Protein AF-A0A5J4WCK2-F1 (afdb_monomer_lite)

Secondary structure (DSSP, 8-state):
-HHHHHSPPPPPPTTS-HHHHHHHHHHT-SSTTTSPPHHHHHTSHHHHHHHTT-

Foldseek 3Di:
DCCLQPPQDPQDDPPDDPLVSVLVSLCSDNPPVSRDDPVRSCPPPVNVV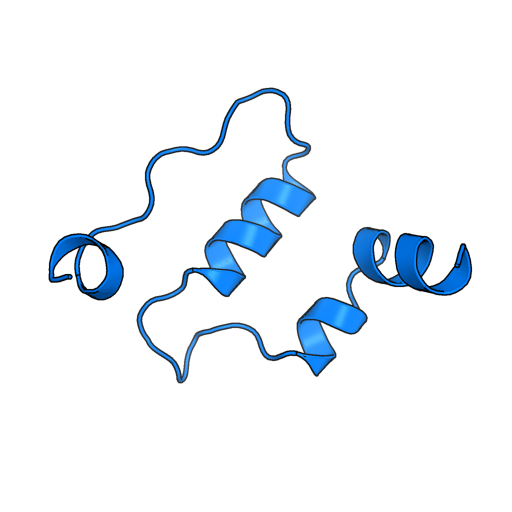VVVVD

Sequence (54 aa):
IRRVVTEQPPQLPNNYPENMKNLIKRMLEKDPIRRITAEAILAVPEVAANILRN

Structure (mmCIF, N/CA/C/O backbone):
data_AF-A0A5J4WCK2-F1
#
_entry.id   AF-A0A5J4WCK2-F1
#
loop_
_atom_site.group_PDB
_atom_site.id
_atom_site.type_symbol
_atom_site.label_atom_id
_atom_site.label_alt_id
_atom_site.label_comp_id
_atom_site.label_asym_id
_atom_site.label_entity_id
_atom_site.label_seq_id
_atom_site.pdbx_PDB_ins_code
_atom_site.Cartn_x
_atom_site.Cartn_y
_atom_site.Cartn_z
_atom_site.occupancy
_atom_site.B_iso_or_equiv
_atom_site.auth_seq_id
_atom_site.auth_comp_id
_atom_site.auth_asym_id
_atom_site.auth_atom_id
_atom_site.pdbx_PDB_model_num
ATOM 1 N N . ILE A 1 1 ? 11.446 6.922 -16.685 1.00 63.44 1 ILE A N 1
ATOM 2 C CA . ILE A 1 1 ? 10.562 5.737 -16.516 1.00 63.44 1 ILE A CA 1
ATOM 3 C C . ILE A 1 1 ? 11.321 4.523 -15.967 1.00 63.44 1 ILE A C 1
ATOM 5 O O . ILE A 1 1 ? 10.835 3.970 -14.992 1.00 63.44 1 ILE A O 1
ATOM 9 N N . ARG A 1 2 ? 12.515 4.157 -16.486 1.00 76.19 2 ARG A N 1
ATOM 10 C CA . ARG A 1 2 ? 13.327 3.015 -15.982 1.00 76.19 2 ARG A CA 1
ATOM 11 C C . ARG A 1 2 ? 13.388 2.921 -14.453 1.00 76.19 2 ARG A C 1
ATOM 13 O O . ARG A 1 2 ? 12.921 1.934 -13.908 1.00 76.19 2 ARG A O 1
ATOM 20 N N . ARG A 1 3 ? 13.808 3.997 -13.780 1.00 79.06 3 ARG A N 1
ATOM 21 C CA . ARG A 1 3 ? 13.885 4.095 -12.313 1.00 79.06 3 ARG A CA 1
ATOM 22 C C . ARG A 1 3 ? 12.650 3.581 -11.565 1.00 79.06 3 ARG A C 1
ATOM 24 O O . ARG A 1 3 ? 12.780 2.834 -10.609 1.00 79.06 3 ARG A O 1
ATOM 31 N N . VAL A 1 4 ? 11.444 3.932 -12.012 1.00 79.81 4 VAL A N 1
ATOM 32 C CA . VAL A 1 4 ? 10.194 3.525 -11.339 1.00 79.81 4 VAL A CA 1
ATOM 33 C C . VAL A 1 4 ? 9.951 2.019 -11.460 1.00 79.81 4 VAL A C 1
ATOM 35 O O . VAL A 1 4 ? 9.375 1.412 -10.559 1.00 79.81 4 VAL A O 1
ATOM 38 N N . VAL A 1 5 ? 10.394 1.422 -12.563 1.00 82.38 5 VAL A N 1
ATOM 39 C CA . VAL A 1 5 ? 10.153 0.016 -12.895 1.00 82.38 5 VAL A CA 1
ATOM 40 C C . VAL A 1 5 ? 11.254 -0.885 -12.335 1.00 82.38 5 VAL A C 1
ATOM 42 O O . VAL A 1 5 ? 10.963 -1.997 -11.913 1.00 82.38 5 VAL A O 1
ATOM 45 N N . THR A 1 6 ? 12.502 -0.413 -12.303 1.00 82.31 6 THR A N 1
ATOM 46 C CA . THR A 1 6 ? 13.673 -1.265 -12.045 1.00 82.31 6 THR A CA 1
ATOM 47 C C . THR A 1 6 ? 14.375 -0.991 -10.725 1.00 82.31 6 THR A C 1
ATOM 49 O O . THR A 1 6 ? 15.000 -1.893 -10.180 1.00 82.31 6 THR A O 1
ATOM 52 N N . GLU A 1 7 ? 14.330 0.240 -10.215 1.00 87.12 7 GLU A N 1
ATOM 53 C CA . GLU A 1 7 ? 15.065 0.589 -9.000 1.00 87.12 7 GLU A CA 1
ATOM 54 C C . GLU A 1 7 ? 14.205 0.353 -7.759 1.00 87.12 7 GLU A C 1
ATOM 56 O O . GLU A 1 7 ? 12.985 0.566 -7.757 1.00 87.12 7 GLU A O 1
ATOM 61 N N . GLN A 1 8 ? 14.866 -0.074 -6.683 1.00 83.88 8 GLN A N 1
ATOM 62 C CA . GLN A 1 8 ? 14.238 -0.149 -5.372 1.00 83.88 8 GLN A CA 1
ATOM 63 C C . GLN A 1 8 ? 13.795 1.253 -4.929 1.00 83.88 8 GLN A C 1
ATOM 65 O O . GLN A 1 8 ? 14.486 2.239 -5.215 1.00 83.88 8 GLN A O 1
ATOM 70 N N . PRO A 1 9 ? 12.641 1.375 -4.251 1.00 84.06 9 PRO A N 1
ATOM 71 C CA . PRO A 1 9 ? 12.200 2.663 -3.751 1.00 84.06 9 PRO A CA 1
ATOM 72 C C . PRO A 1 9 ? 13.221 3.215 -2.742 1.00 84.06 9 PRO A C 1
ATOM 74 O O . PRO A 1 9 ? 13.842 2.443 -2.005 1.00 84.06 9 PRO A O 1
ATOM 77 N N . PRO A 1 10 ? 13.412 4.545 -2.696 1.00 86.06 10 PRO A N 1
ATOM 78 C CA . PRO A 1 10 ? 14.265 5.163 -1.690 1.00 86.06 10 PRO A CA 1
ATOM 79 C C . PRO A 1 10 ? 13.741 4.856 -0.282 1.00 86.06 10 PRO A C 1
ATOM 81 O O . PRO A 1 10 ? 12.564 4.531 -0.099 1.00 86.06 10 PRO A O 1
ATOM 84 N N . GLN A 1 11 ? 14.609 4.985 0.724 1.00 86.75 11 GLN A N 1
ATOM 85 C CA . GLN A 1 11 ? 14.172 4.843 2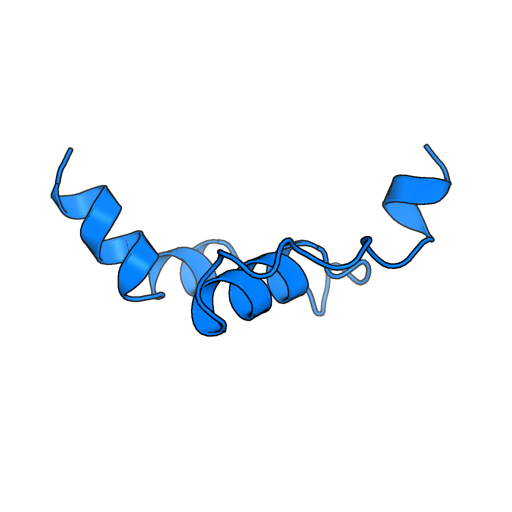.111 1.00 86.75 11 GLN A CA 1
ATOM 86 C C . GLN A 1 11 ? 13.049 5.834 2.429 1.00 86.75 11 GLN A C 1
ATOM 88 O O . GLN A 1 11 ? 13.104 7.009 2.062 1.00 86.75 11 GLN A O 1
ATOM 93 N N . LEU A 1 12 ? 12.030 5.333 3.124 1.00 88.00 12 LEU A N 1
ATOM 94 C CA . LEU A 1 12 ? 10.914 6.147 3.580 1.00 88.00 12 LEU A CA 1
ATOM 95 C C . LEU A 1 12 ? 11.337 6.990 4.793 1.00 88.00 12 LEU A C 1
ATOM 97 O O . LEU A 1 12 ? 12.103 6.499 5.625 1.00 88.00 12 LEU A O 1
ATOM 101 N N . PRO A 1 13 ? 10.818 8.222 4.934 1.00 92.62 13 PRO A N 1
ATOM 102 C CA . PRO A 1 13 ? 11.141 9.098 6.056 1.00 92.62 13 PRO A CA 1
ATOM 103 C C . PRO A 1 13 ? 10.903 8.455 7.428 1.00 92.62 13 PRO A C 1
ATOM 105 O O . PRO A 1 13 ? 9.936 7.719 7.633 1.00 92.62 13 PRO A O 1
ATOM 108 N N . ASN A 1 14 ? 11.772 8.759 8.396 1.00 90.06 14 ASN A N 1
ATOM 109 C CA . ASN A 1 14 ? 11.749 8.109 9.710 1.00 90.06 14 ASN A CA 1
ATOM 110 C C . ASN A 1 14 ? 10.495 8.412 10.540 1.00 90.06 14 ASN A C 1
ATOM 112 O O . ASN A 1 14 ? 10.135 7.593 11.379 1.00 90.06 14 ASN A O 1
ATOM 116 N N . ASN A 1 15 ? 9.815 9.525 10.266 1.00 92.62 15 ASN A N 1
ATOM 117 C CA . ASN A 1 15 ? 8.612 9.978 10.965 1.00 92.62 15 ASN A CA 1
ATOM 118 C C . ASN A 1 15 ? 7.355 9.134 10.685 1.00 92.62 15 ASN A C 1
ATOM 120 O O . ASN A 1 15 ? 6.345 9.333 11.356 1.00 92.62 15 ASN A O 1
ATOM 124 N N . TYR A 1 16 ? 7.390 8.206 9.724 1.00 88.75 16 TYR A N 1
ATOM 125 C CA . TYR A 1 16 ? 6.276 7.286 9.506 1.00 88.75 16 TYR A CA 1
ATOM 126 C C . TYR A 1 16 ? 6.362 6.055 10.423 1.00 88.75 16 TYR A C 1
ATOM 128 O O . TYR A 1 16 ? 7.446 5.479 10.571 1.00 88.75 16 TYR A O 1
ATOM 136 N N . PRO A 1 17 ? 5.229 5.600 10.985 1.00 92.06 17 PRO A N 1
ATOM 137 C CA . PRO A 1 17 ? 5.143 4.325 11.688 1.00 92.06 17 PRO A CA 1
ATOM 138 C C . PRO A 1 17 ? 5.634 3.142 10.836 1.00 92.06 17 PRO A C 1
ATOM 140 O O . PRO A 1 17 ? 5.442 3.109 9.617 1.00 92.06 17 PRO A O 1
ATOM 143 N N . GLU A 1 18 ? 6.272 2.157 11.472 1.00 91.44 18 GLU A N 1
ATOM 144 C CA . GLU A 1 18 ? 6.938 1.052 10.765 1.00 91.44 18 GLU A CA 1
ATOM 145 C C . GLU A 1 18 ? 5.959 0.161 9.983 1.00 91.44 18 GLU A C 1
ATOM 147 O O . GLU A 1 18 ? 6.232 -0.233 8.851 1.00 91.44 18 GLU A O 1
ATOM 152 N N . ASN A 1 19 ? 4.774 -0.093 10.536 1.00 91.56 19 ASN A N 1
ATOM 153 C CA . ASN A 1 19 ? 3.660 -0.762 9.852 1.00 91.56 19 ASN A CA 1
ATOM 154 C C . ASN A 1 19 ? 3.283 -0.069 8.527 1.00 91.56 19 ASN A C 1
ATOM 156 O O . ASN A 1 19 ? 3.122 -0.741 7.508 1.00 91.56 19 ASN A O 1
ATOM 160 N N . MET A 1 20 ? 3.212 1.265 8.507 1.00 93.19 20 MET A N 1
ATOM 161 C CA . MET A 1 20 ? 2.894 2.043 7.304 1.00 93.19 20 MET A CA 1
ATOM 162 C C . MET A 1 20 ? 4.041 2.0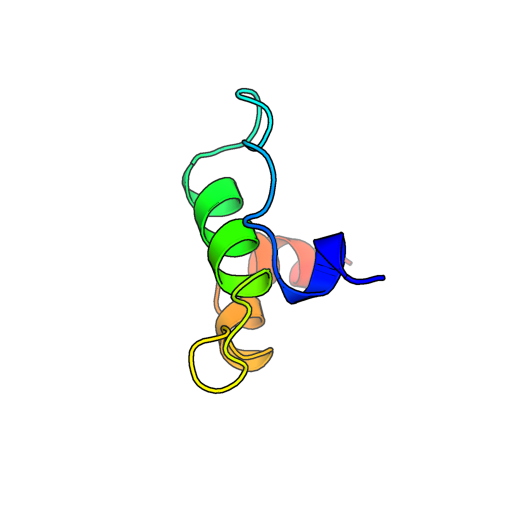42 6.301 1.00 93.19 20 MET A C 1
ATOM 164 O O . MET A 1 20 ? 3.809 1.873 5.103 1.00 93.19 20 MET A O 1
ATOM 168 N N . LYS A 1 21 ? 5.290 2.130 6.772 1.00 93.50 21 LYS A N 1
ATOM 169 C CA . LYS A 1 21 ? 6.461 1.947 5.902 1.00 93.50 21 LYS A CA 1
ATOM 170 C C . LYS A 1 21 ? 6.444 0.576 5.229 1.00 93.50 21 LYS A C 1
ATO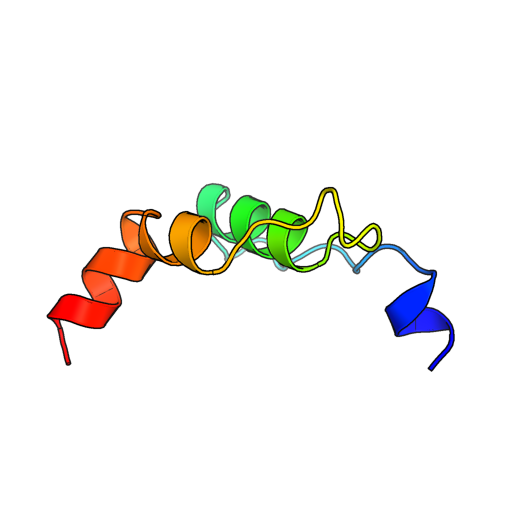M 172 O O . LYS A 1 21 ? 6.710 0.473 4.032 1.00 93.50 21 LYS A O 1
ATOM 177 N N . ASN A 1 22 ? 6.103 -0.470 5.976 1.00 93.12 22 ASN A N 1
ATOM 178 C CA . ASN A 1 22 ? 6.034 -1.835 5.462 1.00 93.12 22 ASN A CA 1
ATOM 179 C C . ASN A 1 22 ? 4.882 -2.031 4.474 1.00 93.12 22 ASN A C 1
ATOM 181 O O . ASN A 1 22 ? 5.082 -2.677 3.445 1.00 93.12 22 ASN A O 1
ATOM 185 N N . LEU A 1 23 ? 3.716 -1.426 4.719 1.00 95.31 23 LEU A N 1
ATOM 186 C CA . LEU A 1 23 ? 2.618 -1.406 3.751 1.00 95.31 23 LEU A CA 1
ATOM 187 C C . LEU A 1 23 ? 3.056 -0.762 2.427 1.00 95.31 23 LEU A C 1
ATOM 189 O O . LEU A 1 23 ? 2.924 -1.382 1.373 1.00 95.31 23 LEU A O 1
ATOM 193 N N . ILE A 1 24 ? 3.651 0.434 2.479 1.00 94.06 24 ILE A N 1
ATOM 194 C CA . ILE A 1 24 ? 4.111 1.153 1.282 1.00 94.06 24 ILE A CA 1
ATOM 195 C C . ILE A 1 24 ? 5.154 0.331 0.515 1.00 94.06 24 ILE A C 1
ATOM 197 O O . ILE A 1 24 ? 5.056 0.204 -0.704 1.00 94.06 24 ILE A O 1
ATOM 201 N N . LYS A 1 25 ? 6.122 -0.290 1.203 1.00 93.12 25 LYS A N 1
ATOM 202 C CA . LYS A 1 25 ? 7.105 -1.181 0.558 1.00 93.12 25 LYS A CA 1
ATOM 203 C C . LYS A 1 25 ? 6.422 -2.328 -0.198 1.00 93.12 25 LYS A C 1
ATOM 205 O O . LYS A 1 25 ? 6.782 -2.584 -1.342 1.00 93.12 25 LYS A O 1
ATOM 210 N N . ARG A 1 26 ? 5.401 -2.965 0.391 1.00 94.94 26 ARG A N 1
ATOM 211 C CA . ARG A 1 26 ? 4.620 -4.041 -0.257 1.00 94.94 26 ARG A CA 1
ATOM 212 C C . ARG A 1 26 ? 3.799 -3.552 -1.455 1.00 94.94 26 ARG A C 1
ATOM 214 O O . ARG A 1 26 ? 3.613 -4.305 -2.407 1.00 94.94 26 ARG A O 1
ATOM 221 N N . MET A 1 27 ? 3.323 -2.305 -1.431 1.00 95.31 27 MET A N 1
ATOM 222 C CA . MET A 1 27 ? 2.630 -1.673 -2.564 1.00 95.31 27 MET A CA 1
ATOM 223 C C . MET A 1 27 ? 3.582 -1.335 -3.720 1.00 95.31 27 MET A C 1
ATOM 225 O O . MET A 1 27 ? 3.180 -1.369 -4.881 1.00 95.31 27 MET A O 1
ATOM 229 N N . LEU A 1 28 ? 4.843 -1.022 -3.413 1.00 93.62 28 LEU A N 1
ATOM 230 C CA . LEU A 1 28 ? 5.872 -0.644 -4.388 1.00 93.62 28 LEU A CA 1
ATOM 231 C C . LEU A 1 28 ? 6.666 -1.833 -4.956 1.00 93.62 28 LEU A C 1
ATOM 233 O O . LEU A 1 28 ? 7.589 -1.605 -5.747 1.00 93.62 28 LEU A O 1
ATOM 237 N N . GLU A 1 29 ? 6.305 -3.066 -4.584 1.00 93.44 29 GLU A N 1
ATOM 238 C CA . GLU A 1 29 ? 6.883 -4.304 -5.115 1.00 93.44 29 GLU A CA 1
ATOM 239 C C . GLU A 1 29 ? 6.808 -4.319 -6.648 1.00 93.44 29 GLU A C 1
ATOM 241 O O . GLU A 1 29 ? 5.770 -4.023 -7.250 1.00 93.44 29 GLU A O 1
ATOM 246 N N . LYS A 1 30 ? 7.932 -4.611 -7.302 1.00 90.56 30 LYS A N 1
ATOM 247 C CA . LYS A 1 30 ? 8.052 -4.524 -8.761 1.00 90.56 30 LYS A CA 1
ATOM 248 C C . LYS A 1 30 ? 7.422 -5.723 -9.438 1.00 90.56 30 LYS A C 1
ATOM 250 O O . LYS A 1 30 ? 6.778 -5.533 -10.467 1.00 90.56 30 LYS A O 1
ATOM 255 N N . ASP A 1 31 ? 7.553 -6.903 -8.838 1.00 91.88 31 ASP A N 1
ATOM 256 C CA . ASP A 1 31 ? 6.886 -8.108 -9.315 1.00 91.88 31 ASP A CA 1
ATOM 257 C C . ASP A 1 31 ? 5.373 -8.015 -9.022 1.00 91.88 31 ASP A C 1
ATOM 259 O O . ASP A 1 31 ? 4.967 -8.067 -7.858 1.00 91.88 31 ASP A O 1
ATOM 263 N N . PR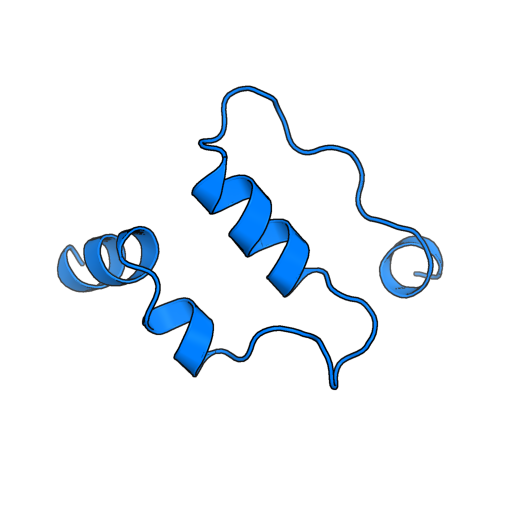O A 1 32 ? 4.508 -7.876 -10.045 1.00 91.56 32 PRO A N 1
ATOM 264 C CA . PRO A 1 32 ? 3.072 -7.732 -9.833 1.00 91.56 32 PRO A CA 1
ATOM 265 C C . PRO A 1 32 ? 2.443 -8.965 -9.174 1.00 91.56 32 PRO A C 1
ATOM 267 O O . PRO A 1 32 ? 1.420 -8.818 -8.515 1.00 91.56 32 PRO A O 1
ATOM 270 N N . ILE A 1 33 ? 3.053 -10.150 -9.302 1.00 95.88 33 ILE A N 1
ATOM 271 C CA . ILE A 1 33 ? 2.570 -11.384 -8.664 1.00 95.88 33 ILE A CA 1
ATOM 272 C C . ILE A 1 33 ? 2.817 -11.336 -7.148 1.00 95.88 33 ILE A C 1
ATOM 274 O O . ILE A 1 33 ? 2.049 -11.896 -6.370 1.00 95.88 33 ILE A O 1
ATOM 278 N N . ARG A 1 34 ? 3.881 -10.648 -6.715 1.00 95.12 34 ARG A N 1
ATOM 279 C CA . ARG A 1 34 ? 4.246 -10.484 -5.296 1.00 95.12 34 ARG A CA 1
ATOM 280 C C . ARG A 1 34 ? 3.674 -9.213 -4.671 1.00 95.12 34 ARG A C 1
ATOM 282 O O . ARG A 1 34 ? 3.675 -9.084 -3.445 1.00 95.12 34 ARG A O 1
ATOM 289 N N . ARG A 1 35 ? 3.216 -8.264 -5.492 1.00 95.88 35 ARG A N 1
ATOM 290 C CA . ARG A 1 35 ? 2.630 -7.005 -5.032 1.00 95.88 35 ARG A CA 1
ATOM 291 C C . ARG A 1 35 ? 1.337 -7.278 -4.275 1.00 95.88 35 ARG A C 1
ATOM 293 O O . ARG A 1 35 ? 0.501 -8.071 -4.695 1.00 95.88 35 ARG A O 1
ATOM 300 N N . ILE A 1 36 ? 1.178 -6.599 -3.142 1.00 97.75 36 ILE A N 1
ATOM 301 C CA . ILE A 1 36 ? -0.045 -6.687 -2.341 1.00 97.75 36 ILE A CA 1
ATOM 302 C C . ILE A 1 36 ? -1.275 -6.284 -3.175 1.00 97.75 36 ILE A C 1
ATOM 304 O O . ILE A 1 36 ? -1.211 -5.343 -3.969 1.00 97.75 36 ILE A O 1
ATOM 308 N N . THR A 1 37 ? -2.391 -6.991 -2.988 1.00 98.06 37 THR A N 1
ATOM 309 C CA . THR A 1 37 ? -3.652 -6.695 -3.681 1.00 98.06 37 THR A CA 1
ATOM 310 C C . THR A 1 37 ? -4.412 -5.555 -3.007 1.00 98.06 37 THR A C 1
ATOM 312 O O . THR A 1 37 ? -4.151 -5.215 -1.850 1.00 98.06 37 THR A O 1
ATOM 315 N N . ALA A 1 38 ? -5.386 -4.977 -3.712 1.00 96.69 38 ALA A N 1
ATOM 316 C CA . ALA A 1 38 ? -6.244 -3.934 -3.157 1.00 96.69 38 ALA A CA 1
ATOM 317 C C . ALA A 1 38 ? -7.038 -4.434 -1.939 1.00 96.69 38 ALA A C 1
ATOM 319 O O . ALA A 1 38 ? -7.097 -3.753 -0.920 1.00 96.69 38 ALA A O 1
ATOM 320 N N . GLU A 1 39 ? -7.566 -5.655 -1.997 1.00 97.25 39 GLU A N 1
ATOM 321 C CA . GLU A 1 39 ? -8.328 -6.280 -0.911 1.00 97.25 39 GLU A CA 1
ATOM 322 C C . GLU A 1 39 ? -7.464 -6.426 0.348 1.00 97.25 39 GLU A C 1
ATOM 324 O O . GLU A 1 39 ? -7.897 -6.105 1.453 1.00 97.25 39 GLU A O 1
ATOM 329 N N . ALA A 1 40 ? -6.205 -6.841 0.180 1.00 97.00 40 ALA A N 1
ATOM 330 C CA . ALA A 1 40 ? -5.262 -6.961 1.285 1.00 97.00 40 ALA A CA 1
ATOM 331 C C . ALA A 1 40 ? -4.830 -5.597 1.855 1.00 97.00 40 ALA A C 1
ATOM 333 O O . ALA A 1 40 ? -4.551 -5.515 3.049 1.00 97.00 40 ALA A O 1
ATOM 334 N N . ILE A 1 41 ? -4.794 -4.529 1.046 1.00 96.94 41 ILE A N 1
ATOM 335 C CA . ILE A 1 41 ? -4.576 -3.155 1.533 1.00 96.94 41 ILE A CA 1
ATOM 336 C C . ILE A 1 41 ? -5.768 -2.698 2.382 1.00 96.94 41 ILE A C 1
ATOM 338 O O . ILE A 1 41 ? -5.571 -2.142 3.460 1.00 96.94 41 ILE A O 1
ATOM 342 N N . LEU A 1 42 ? -6.997 -2.956 1.927 1.00 95.44 42 LEU A N 1
ATOM 343 C CA . LEU A 1 42 ? -8.222 -2.574 2.638 1.00 95.44 42 LEU A CA 1
ATOM 344 C C . LEU A 1 42 ? -8.377 -3.292 3.986 1.00 95.44 42 LEU A C 1
ATOM 346 O O . LEU A 1 42 ? -8.979 -2.742 4.903 1.00 95.44 42 LEU A O 1
ATOM 350 N N . ALA A 1 43 ? -7.802 -4.488 4.126 1.00 94.50 43 ALA A N 1
ATOM 351 C CA . ALA A 1 43 ? -7.786 -5.241 5.379 1.00 94.50 43 ALA A CA 1
ATOM 352 C C . ALA A 1 43 ? -6.777 -4.711 6.423 1.00 94.50 43 ALA A C 1
ATOM 354 O O . ALA A 1 43 ? -6.769 -5.186 7.559 1.00 94.50 43 ALA A O 1
ATOM 355 N N . VAL A 1 44 ? -5.912 -3.751 6.072 1.00 95.00 44 VAL A N 1
ATOM 356 C CA . VAL A 1 44 ? -4.960 -3.154 7.020 1.00 95.00 44 VAL A CA 1
ATOM 357 C C . VAL A 1 44 ? -5.711 -2.248 8.008 1.00 95.00 44 VAL A C 1
ATOM 359 O O . VAL A 1 44 ? -6.407 -1.335 7.556 1.00 95.00 44 VAL A O 1
ATOM 362 N N . PRO A 1 45 ? -5.562 -2.429 9.339 1.00 93.25 45 PRO A N 1
ATOM 363 C CA . PRO A 1 45 ? -6.345 -1.694 10.337 1.00 93.25 45 PRO A CA 1
ATOM 364 C C . PRO A 1 45 ? -6.292 -0.172 10.185 1.00 93.25 45 PRO A C 1
ATOM 366 O O . PRO A 1 45 ? -7.317 0.496 10.279 1.00 93.25 45 PRO A O 1
ATOM 369 N N . GLU A 1 46 ? -5.115 0.388 9.908 1.00 91.25 46 GLU A N 1
ATOM 370 C CA . GLU A 1 46 ? -4.919 1.832 9.756 1.00 91.25 46 GLU A CA 1
ATOM 371 C C . GLU A 1 46 ? -5.586 2.383 8.487 1.00 91.25 46 GLU A C 1
ATOM 373 O O . GLU A 1 46 ? -6.014 3.537 8.460 1.00 91.25 46 GLU A O 1
ATOM 378 N N . VAL A 1 47 ? -5.697 1.564 7.437 1.00 93.25 47 VAL A N 1
ATOM 379 C CA . VAL A 1 47 ? -6.396 1.926 6.198 1.00 93.25 47 VAL A CA 1
ATOM 380 C C . VAL A 1 47 ? -7.903 1.836 6.417 1.00 93.25 47 VAL A C 1
ATOM 382 O O . VAL A 1 47 ? -8.614 2.809 6.170 1.00 93.25 47 VAL A O 1
ATOM 385 N N . ALA A 1 48 ? -8.384 0.716 6.962 1.00 93.56 48 ALA A N 1
ATOM 386 C CA . ALA A 1 48 ? -9.795 0.503 7.275 1.00 93.56 48 ALA A CA 1
ATOM 387 C C . ALA A 1 48 ? -10.346 1.592 8.211 1.00 93.56 48 ALA A C 1
ATOM 389 O O . ALA A 1 48 ? -11.416 2.151 7.965 1.00 93.56 48 ALA A O 1
ATOM 390 N N . ALA A 1 49 ? -9.578 1.958 9.242 1.00 92.06 49 ALA A N 1
ATOM 391 C CA . ALA A 1 49 ? -9.948 3.008 10.184 1.00 92.06 49 ALA A CA 1
ATOM 392 C C . ALA A 1 49 ? -10.125 4.384 9.523 1.00 92.06 49 ALA A C 1
ATOM 394 O O . ALA A 1 49 ? -10.907 5.185 10.024 1.00 92.06 49 ALA A O 1
ATOM 395 N N . ASN A 1 50 ? -9.421 4.674 8.423 1.00 88.81 50 ASN A N 1
ATOM 396 C CA . ASN A 1 50 ? -9.565 5.937 7.693 1.00 88.81 50 ASN A CA 1
ATOM 397 C C . ASN A 1 50 ? -10.711 5.920 6.675 1.00 88.81 50 ASN A C 1
ATOM 399 O O . ASN A 1 50 ? -11.240 6.978 6.357 1.00 88.81 50 ASN A O 1
ATOM 403 N N . ILE A 1 51 ? -11.122 4.747 6.189 1.00 85.94 51 ILE A N 1
ATOM 404 C CA . ILE A 1 51 ? -12.277 4.622 5.288 1.00 85.94 51 ILE A CA 1
ATOM 405 C C . ILE A 1 51 ? -13.579 4.851 6.057 1.00 85.94 51 ILE A C 1
ATOM 407 O O . ILE A 1 51 ? -14.442 5.573 5.583 1.00 85.94 51 ILE A O 1
ATOM 411 N N . LEU A 1 52 ? -13.693 4.295 7.266 1.00 76.75 52 LEU A N 1
ATOM 412 C CA . LEU A 1 52 ? -14.892 4.407 8.109 1.00 76.75 52 LEU A CA 1
ATOM 413 C C . LEU A 1 52 ? -15.119 5.809 8.705 1.00 76.75 52 LEU A C 1
ATOM 415 O O . LEU A 1 52 ? -16.130 6.036 9.364 1.00 76.75 52 LEU A O 1
ATOM 419 N N . ARG A 1 53 ? -14.156 6.723 8.546 1.00 73.06 53 ARG A N 1
ATOM 420 C CA . ARG A 1 53 ? -14.206 8.095 9.077 1.00 73.06 53 ARG A CA 1
ATOM 421 C C . ARG A 1 53 ? -14.701 9.131 8.063 1.00 73.06 53 ARG A C 1
ATOM 423 O O . ARG A 1 53 ? -14.916 10.270 8.469 1.00 73.06 53 ARG A O 1
ATOM 430 N N . ASN A 1 54 ? -14.842 8.747 6.795 1.00 53.81 54 ASN A N 1
ATOM 431 C CA . ASN A 1 54 ? -15.355 9.586 5.708 1.00 53.81 54 ASN A CA 1
ATOM 432 C C . ASN A 1 54 ? -16.788 9.185 5.360 1.00 53.81 54 ASN A C 1
ATOM 434 O O . ASN A 1 54 ? -17.540 10.083 4.929 1.00 53.81 54 ASN A O 1
#

Organism: NCBI:txid222440

Radius of gyration: 12.81 Å; chains: 1; bounding box: 30×21×28 Å

pLDDT: mean 89.43, std 8.44, range [53.81, 98.06]

InterPro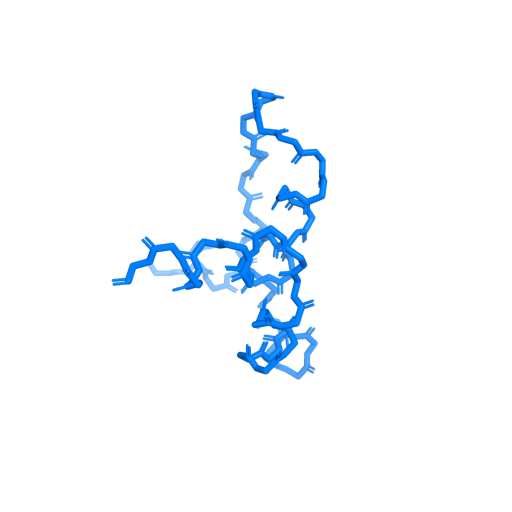 domains:
  IPR011009 Protein kinase-like domain superfamily [SSF56112] (8-45)